Protein AF-A0A6B8JC99-F1 (afdb_monomer_lite)

Secondary structure (DSSP, 8-state):
---------------------S-SHHHHHHHHHHHHHHHTTS-S----------SS-TT---TT--HHHHHHHHHTT-HHHHHHHHHHHHHTT-HHHHHHHHHHHHHTT-HHHHHHHHHHHHHH-SHHHHHHHHHHHHHHHHHS-TT-HHHHHHHHHHHHHHHT-STT-----

pLDDT: mean 75.99, std 24.41, range [32.38, 98.44]

Radius of gyration: 33.79 Å; chains: 1; bounding box: 65×50×106 Å

Foldseek 3Di:
DDDDDDDDDDDDDDDDDDDDDDDDVPVVVVVVVVVVVVVVVPDDDPPPPPQLDDAARLPDAPVPDDLVVLVVCVLVPDPNSLNNNLSVCVVVVVPVSNQVSLVSCVVVQNLVSLLVQLLVLLVVFDPVSLVSNVVSLVSSVVVDDPVPVSNVVSSVVSVCLCCQVDVPHDHRD

Sequence (173 aa):
MAELGRSSIALYQGSGPTMWRCRMNACVRLVLFTSMALCLLACTNLGGTASDVIAGSRSESYGPESAAQMEAKARSGDGHAQALVENHYREMGDAALYRQWMEEGVSRGDPAAMQRLASHLISLGGSENCRRAEVMLVRARGLVTDDDASFLGALDSTMRRLKGELPGSTPCK

Structure (mmCIF, N/CA/C/O backbone):
data_AF-A0A6B8JC99-F1
#
_entry.id   AF-A0A6B8JC99-F1
#
loop_
_atom_site.group_PDB
_atom_site.id
_atom_site.type_symbol
_atom_site.label_atom_id
_atom_site.label_alt_id
_atom_site.label_comp_id
_atom_site.label_asym_id
_atom_site.label_entity_id
_atom_site.label_seq_id
_atom_site.pdbx_PDB_ins_code
_atom_site.Cartn_x
_atom_site.Cartn_y
_atom_site.Cartn_z
_atom_site.occupancy
_atom_site.B_iso_or_equiv
_atom_site.auth_seq_id
_atom_site.auth_comp_id
_atom_site.auth_asym_id
_atom_site.auth_atom_id
_atom_site.pdbx_PDB_model_num
ATOM 1 N N . MET A 1 1 ? 6.497 27.948 87.614 1.00 33.78 1 MET A N 1
ATOM 2 C CA . MET A 1 1 ? 7.124 28.970 88.485 1.00 33.78 1 MET A CA 1
ATOM 3 C C . MET A 1 1 ? 8.261 28.262 89.214 1.00 33.78 1 MET A C 1
ATOM 5 O O . MET A 1 1 ? 7.964 27.241 89.807 1.00 33.78 1 MET A O 1
ATOM 9 N N . ALA A 1 2 ? 9.541 28.615 89.160 1.00 38.25 2 ALA A N 1
ATOM 10 C CA . ALA A 1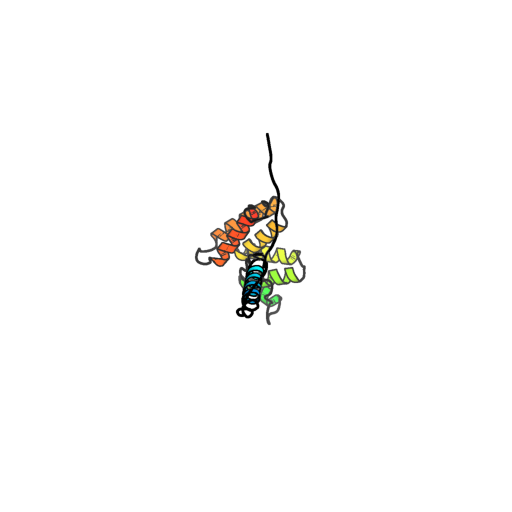 2 ? 10.239 29.811 88.703 1.00 38.25 2 ALA A CA 1
ATOM 11 C C . ALA A 1 2 ? 11.676 29.434 88.257 1.00 38.25 2 ALA A C 1
ATOM 13 O O . ALA A 1 2 ? 12.194 28.394 88.662 1.00 38.25 2 ALA A O 1
ATOM 14 N N . GLU A 1 3 ? 12.270 30.278 87.409 1.00 39.66 3 GLU A N 1
ATOM 15 C CA . GLU A 1 3 ? 13.681 30.269 86.992 1.00 39.66 3 GLU A CA 1
ATOM 16 C C . GLU A 1 3 ? 14.654 30.474 88.164 1.00 39.66 3 GLU A C 1
ATOM 18 O O . GLU A 1 3 ? 14.253 31.030 89.181 1.00 39.66 3 GLU A O 1
ATOM 23 N N . LEU A 1 4 ? 15.927 30.096 87.963 1.00 39.38 4 LEU A N 1
ATOM 24 C CA . LEU A 1 4 ? 17.188 30.702 88.457 1.00 39.38 4 LEU A CA 1
ATOM 25 C C . LEU A 1 4 ? 18.332 29.738 88.043 1.00 39.38 4 LEU A C 1
ATOM 27 O O . LEU A 1 4 ? 18.198 28.539 88.230 1.00 39.38 4 LEU A O 1
ATOM 31 N N . GLY A 1 5 ? 19.487 30.109 87.496 1.00 36.34 5 GLY A N 1
ATOM 32 C CA . GLY A 1 5 ? 20.044 31.394 87.116 1.00 36.34 5 GLY A CA 1
ATOM 33 C C . GLY A 1 5 ? 21.428 31.213 86.452 1.00 36.34 5 GLY A C 1
ATOM 34 O O . GLY A 1 5 ? 22.048 30.160 86.540 1.00 36.34 5 GLY A O 1
ATOM 35 N N . ARG A 1 6 ? 21.854 32.282 85.767 1.00 43.00 6 ARG A N 1
ATOM 36 C CA . ARG A 1 6 ? 23.216 32.813 85.505 1.00 43.00 6 ARG A CA 1
ATOM 37 C C . ARG A 1 6 ? 24.464 31.906 85.440 1.00 43.00 6 ARG A C 1
ATOM 39 O O . ARG A 1 6 ? 24.927 31.375 86.436 1.00 43.00 6 ARG A O 1
ATOM 46 N N . SER A 1 7 ? 25.105 32.012 84.269 1.00 39.22 7 SER A N 1
ATOM 47 C CA . SER A 1 7 ? 26.455 32.563 83.990 1.00 39.22 7 SER A CA 1
ATOM 48 C C . SER A 1 7 ? 27.669 32.205 84.862 1.00 39.22 7 SER A C 1
ATOM 50 O O . SER A 1 7 ? 27.704 32.561 86.035 1.00 39.22 7 SER A O 1
ATOM 52 N N . SER A 1 8 ? 28.761 31.761 84.212 1.00 38.97 8 SER A N 1
ATOM 53 C CA . SER A 1 8 ? 30.072 32.468 84.060 1.00 38.97 8 SER A CA 1
ATOM 54 C C . SER A 1 8 ? 31.130 31.501 83.477 1.00 38.97 8 SER A C 1
ATOM 56 O O . SER A 1 8 ? 31.260 30.387 83.960 1.00 38.97 8 SER A O 1
ATOM 58 N N . ILE A 1 9 ? 31.673 31.741 82.276 1.00 39.12 9 ILE A N 1
ATOM 59 C CA . ILE A 1 9 ? 32.935 32.440 81.922 1.00 39.12 9 ILE A CA 1
ATOM 60 C C . ILE A 1 9 ? 34.236 31.655 82.223 1.00 39.12 9 ILE A C 1
ATOM 62 O O . ILE A 1 9 ? 34.616 31.479 83.370 1.00 39.12 9 ILE A O 1
ATOM 66 N N . ALA A 1 10 ? 34.914 31.333 81.107 1.00 38.12 10 ALA A N 1
ATOM 67 C CA . ALA A 1 10 ? 36.354 31.217 80.820 1.00 38.12 10 ALA A CA 1
ATOM 68 C C . ALA A 1 10 ? 37.262 30.292 81.655 1.00 38.12 10 ALA A C 1
ATOM 70 O O . ALA A 1 10 ? 37.403 30.454 82.857 1.00 38.12 10 ALA A O 1
ATOM 71 N N . LEU A 1 11 ? 38.060 29.474 80.953 1.00 37.16 11 LEU A N 1
ATOM 72 C CA . LEU A 1 11 ? 39.502 29.724 80.818 1.00 37.16 11 LEU A CA 1
ATOM 73 C C . LEU A 1 11 ? 40.116 28.929 79.652 1.00 37.16 11 LEU A C 1
ATOM 75 O O . LEU A 1 11 ? 39.729 27.812 79.325 1.00 37.16 11 LEU A O 1
ATOM 79 N N . TYR A 1 12 ? 41.054 29.610 79.009 1.00 32.38 12 TYR A N 1
ATOM 80 C CA . TYR A 1 12 ? 41.884 29.240 77.870 1.00 32.38 12 TYR A CA 1
ATOM 81 C C . TYR A 1 12 ? 42.995 28.255 78.288 1.00 32.38 12 TYR A C 1
ATOM 83 O O . TYR A 1 12 ? 43.532 28.412 79.378 1.00 32.38 12 TYR A O 1
ATOM 91 N N . GLN A 1 13 ? 43.408 27.352 77.386 1.00 34.88 13 GLN A N 1
ATOM 92 C CA . GLN A 1 13 ? 44.799 27.130 76.919 1.00 34.88 13 GLN A CA 1
ATOM 93 C C . GLN A 1 13 ? 45.091 25.663 76.547 1.00 34.88 13 GLN A C 1
ATOM 95 O O . GLN A 1 13 ? 44.956 24.762 77.366 1.00 34.88 13 GLN A O 1
ATOM 100 N N . GLY A 1 14 ? 45.654 25.476 75.344 1.00 35.00 14 GLY A N 1
ATOM 101 C CA . GLY A 1 14 ? 46.822 24.602 75.179 1.00 35.00 14 GLY A CA 1
ATOM 102 C C . GLY A 1 14 ? 46.730 23.431 74.192 1.00 35.00 14 GLY A C 1
ATOM 103 O O . GLY A 1 14 ? 46.228 22.370 74.536 1.00 35.00 14 GLY A O 1
ATOM 104 N N . SER A 1 15 ? 47.417 23.604 73.052 1.00 37.12 15 SER A N 1
ATOM 105 C CA . SER A 1 15 ? 48.414 22.650 72.510 1.00 37.12 15 SER A CA 1
ATOM 106 C C . SER A 1 15 ? 48.029 21.638 71.408 1.00 37.12 15 SER A C 1
ATOM 108 O O . SER A 1 15 ? 47.677 20.500 71.684 1.00 37.12 15 SER A O 1
ATOM 110 N N . GLY A 1 16 ? 48.353 22.003 70.154 1.00 38.38 16 GLY A N 1
ATOM 111 C CA . GLY A 1 16 ? 49.097 21.133 69.212 1.00 38.38 16 GLY A CA 1
ATOM 112 C C . GLY A 1 16 ? 48.316 20.189 68.269 1.00 38.38 16 GLY A C 1
ATOM 113 O O . GLY A 1 16 ? 47.110 20.059 68.394 1.00 38.38 16 GLY A O 1
ATOM 114 N N . PRO A 1 17 ? 48.978 19.581 67.256 1.00 45.41 17 PRO A N 1
ATOM 115 C CA . PRO A 1 17 ? 48.893 20.079 65.876 1.00 45.41 17 PRO A CA 1
ATOM 116 C C . PRO A 1 17 ? 48.434 19.054 64.806 1.00 45.41 17 PRO A C 1
ATOM 118 O O . PRO A 1 17 ? 48.479 17.847 64.997 1.00 45.41 17 PRO A O 1
ATOM 121 N N . THR A 1 18 ? 48.072 19.596 63.633 1.00 45.84 18 THR A N 1
ATOM 122 C CA . THR A 1 18 ? 48.231 19.044 62.264 1.00 45.84 18 THR A CA 1
ATOM 123 C C . THR A 1 18 ? 47.845 17.589 61.966 1.00 45.84 18 THR A C 1
ATOM 125 O O . THR A 1 18 ? 48.580 16.667 62.292 1.00 45.84 18 THR A O 1
ATOM 128 N N . MET A 1 19 ? 46.831 17.406 61.116 1.00 35.53 19 MET A N 1
ATOM 129 C CA . MET A 1 19 ? 46.934 16.715 59.814 1.00 35.53 19 MET A CA 1
ATOM 130 C C . MET A 1 19 ? 45.538 16.646 59.163 1.00 35.53 19 MET A C 1
ATOM 132 O O . MET A 1 19 ? 44.535 16.864 59.829 1.00 35.53 19 MET A O 1
ATOM 136 N N . TRP A 1 20 ? 45.481 16.284 57.877 1.00 37.84 20 TRP A N 1
ATOM 137 C CA . TRP A 1 20 ? 44.271 15.898 57.124 1.00 37.84 20 TRP A CA 1
ATOM 138 C C . TRP A 1 20 ? 43.486 17.018 56.422 1.00 37.84 20 TRP A C 1
ATOM 140 O O . TRP A 1 20 ? 42.261 17.066 56.441 1.00 37.84 20 TRP A O 1
ATOM 150 N N . ARG A 1 21 ? 44.187 17.854 55.649 1.00 42.75 21 ARG A N 1
ATOM 151 C CA . ARG A 1 21 ? 43.594 18.545 54.489 1.00 42.75 21 ARG A CA 1
ATOM 152 C C . ARG A 1 21 ? 44.289 18.092 53.208 1.00 42.75 21 ARG A C 1
ATOM 154 O O . ARG A 1 21 ? 45.147 18.785 52.694 1.00 42.75 21 ARG A O 1
ATOM 161 N N . CYS A 1 22 ? 43.932 16.905 52.721 1.00 41.53 22 CYS A N 1
ATOM 162 C CA . CYS A 1 22 ? 44.217 16.464 51.349 1.00 41.53 22 CYS A CA 1
ATOM 163 C C . CYS A 1 22 ? 43.350 15.246 50.995 1.00 41.53 22 CYS A C 1
ATOM 165 O O . CYS A 1 22 ? 43.856 14.141 50.848 1.00 41.53 22 CYS A O 1
ATOM 167 N N . ARG A 1 23 ? 42.020 15.408 50.911 1.00 47.09 23 ARG A N 1
ATOM 168 C CA . ARG A 1 23 ? 41.158 14.366 50.308 1.00 47.09 23 ARG A CA 1
ATOM 169 C C . ARG A 1 23 ? 39.765 14.808 49.838 1.00 47.09 23 ARG A C 1
ATOM 171 O O . ARG A 1 23 ? 38.933 13.957 49.561 1.00 47.09 23 ARG A O 1
ATOM 178 N N . MET A 1 24 ? 39.494 16.110 49.702 1.00 43.78 24 MET A N 1
ATOM 179 C CA . MET A 1 24 ? 38.149 16.589 49.318 1.00 43.78 24 MET A CA 1
ATOM 180 C C . MET A 1 24 ? 37.952 16.840 47.810 1.00 43.78 24 MET A C 1
ATOM 182 O O . MET A 1 24 ? 36.812 16.921 47.370 1.00 43.78 24 MET A O 1
ATOM 186 N N . ASN A 1 25 ? 39.010 16.879 46.987 1.00 45.94 25 ASN A N 1
ATOM 187 C CA . ASN A 1 25 ? 38.872 17.184 45.548 1.00 45.94 25 ASN A CA 1
ATOM 188 C C . ASN A 1 25 ? 38.635 15.970 44.628 1.00 45.94 25 ASN A C 1
ATOM 190 O O . ASN A 1 25 ? 38.289 16.159 43.464 1.00 45.94 25 ASN A O 1
ATOM 194 N N . ALA A 1 26 ? 38.794 14.736 45.117 1.00 46.00 26 ALA A N 1
ATOM 195 C CA . ALA A 1 26 ? 38.576 13.535 44.300 1.00 46.00 26 ALA A CA 1
ATOM 196 C C . ALA A 1 26 ? 37.112 13.055 44.328 1.00 46.00 26 ALA A C 1
ATOM 198 O O . ALA A 1 26 ? 36.599 12.592 43.312 1.00 46.00 26 ALA A O 1
ATOM 199 N N . CYS A 1 27 ? 36.410 13.226 45.455 1.00 41.69 27 CYS A N 1
ATOM 200 C CA . CYS A 1 27 ? 35.032 12.747 45.604 1.00 41.69 27 CYS A CA 1
ATOM 201 C C . CYS A 1 27 ? 34.005 13.606 44.847 1.00 41.69 27 CYS A C 1
ATOM 203 O O . CYS A 1 27 ? 33.041 13.067 44.317 1.00 41.69 27 CYS A O 1
ATOM 205 N N . VAL A 1 28 ? 34.224 14.922 44.723 1.00 45.19 28 VAL A N 1
ATOM 206 C CA . VAL A 1 28 ? 33.283 15.817 44.015 1.00 45.19 28 VAL A CA 1
ATOM 207 C C . VAL A 1 28 ? 33.308 15.584 42.501 1.00 45.19 28 VAL A C 1
ATOM 209 O O . VAL A 1 28 ? 32.262 15.596 41.856 1.00 45.19 28 VAL A O 1
ATOM 212 N N . ARG A 1 29 ? 34.484 15.295 41.926 1.00 44.84 29 ARG A N 1
ATOM 213 C CA . ARG A 1 29 ? 34.598 14.960 40.498 1.00 44.84 29 ARG A CA 1
ATOM 214 C C . ARG A 1 29 ? 33.928 13.626 40.168 1.00 44.84 29 ARG A C 1
ATOM 216 O O . ARG A 1 29 ? 33.274 13.539 39.138 1.00 44.84 29 ARG A O 1
ATOM 223 N N . LEU A 1 30 ? 34.022 12.624 41.045 1.00 42.09 30 LEU A N 1
ATOM 224 C CA . LEU A 1 30 ? 33.410 11.314 40.802 1.00 42.09 30 LEU A CA 1
ATOM 225 C C . LEU A 1 30 ? 31.868 11.373 40.803 1.00 42.09 30 LEU A C 1
ATOM 227 O O . LEU A 1 30 ? 31.238 10.711 39.986 1.00 42.09 30 LEU A O 1
ATOM 231 N N . VAL A 1 31 ? 31.263 12.203 41.662 1.00 51.38 31 VAL A N 1
ATOM 232 C CA . VAL A 1 31 ? 29.794 12.354 41.750 1.00 51.38 31 VAL A CA 1
ATOM 233 C C . VAL A 1 31 ? 29.221 13.185 40.592 1.00 51.38 31 VAL A C 1
ATOM 235 O O . VAL A 1 31 ? 28.113 12.928 40.126 1.00 51.38 31 VAL A O 1
ATOM 238 N N . LEU A 1 32 ? 29.977 14.158 40.072 1.00 46.47 32 LEU A N 1
ATOM 239 C CA . LEU A 1 32 ? 29.544 14.945 38.910 1.00 46.47 32 LEU A CA 1
ATOM 240 C C . LEU A 1 32 ? 29.554 14.122 37.612 1.00 46.47 32 LEU A C 1
ATOM 242 O O . LEU A 1 32 ? 28.656 14.283 36.787 1.00 46.47 32 LEU A O 1
ATOM 246 N N . PHE A 1 33 ? 30.510 13.201 37.449 1.00 46.66 33 PHE A N 1
ATOM 247 C CA . PHE A 1 33 ? 30.560 12.332 36.268 1.00 46.66 33 PHE A CA 1
ATOM 248 C C . PHE A 1 33 ? 29.453 11.267 36.250 1.00 46.66 33 PHE A C 1
ATOM 250 O O . PHE A 1 33 ? 28.952 10.944 35.174 1.00 46.66 33 PHE A O 1
ATOM 257 N N . THR A 1 34 ? 29.008 10.758 37.405 1.00 50.03 34 THR A N 1
ATOM 258 C CA . THR A 1 34 ? 27.903 9.782 37.446 1.00 50.03 34 THR A CA 1
ATOM 259 C C . THR A 1 34 ? 26.540 10.425 37.183 1.00 50.03 34 THR A C 1
ATOM 261 O O . THR A 1 34 ? 25.708 9.823 36.510 1.00 50.03 34 THR A O 1
ATOM 264 N N . SER A 1 35 ? 26.322 11.671 37.617 1.00 46.53 35 SER A N 1
ATOM 265 C CA . SER A 1 35 ? 25.063 12.389 37.357 1.00 46.53 35 SER A CA 1
ATOM 266 C C . SER A 1 35 ? 24.891 12.758 35.873 1.00 46.53 35 SER A C 1
ATOM 268 O O . SER A 1 35 ? 23.797 12.665 35.320 1.00 46.53 35 SER A O 1
ATOM 270 N N . MET A 1 36 ? 25.988 13.088 35.178 1.00 44.81 36 MET A N 1
ATOM 271 C CA . MET A 1 36 ? 25.950 13.403 33.743 1.00 44.81 36 MET A CA 1
ATOM 272 C C . MET A 1 36 ? 25.753 12.160 32.857 1.00 44.81 36 MET A C 1
ATOM 274 O O . MET A 1 36 ? 25.183 12.270 31.775 1.00 44.81 36 MET A O 1
ATOM 278 N N . ALA A 1 37 ? 26.159 10.974 33.325 1.00 49.56 37 ALA A N 1
ATOM 279 C CA . ALA A 1 37 ? 25.893 9.709 32.637 1.00 49.56 37 ALA A CA 1
ATOM 280 C C . ALA A 1 37 ? 24.426 9.256 32.780 1.00 49.56 37 ALA A C 1
ATOM 282 O O . ALA A 1 37 ? 23.866 8.704 31.836 1.00 49.56 37 ALA A O 1
ATOM 283 N N . LEU A 1 38 ? 23.773 9.538 33.916 1.00 45.75 38 LEU A N 1
ATOM 284 C CA . LEU A 1 38 ? 22.351 9.224 34.113 1.00 45.75 38 LEU A CA 1
ATOM 285 C C . LEU A 1 38 ? 21.405 10.182 33.369 1.00 45.75 38 LEU A C 1
ATOM 287 O O . LEU A 1 38 ? 20.340 9.754 32.930 1.00 45.75 38 LEU A O 1
ATOM 291 N N . CYS A 1 39 ? 21.793 11.441 33.142 1.00 42.97 39 CYS A N 1
ATOM 292 C CA . CYS A 1 39 ? 20.989 12.377 32.343 1.00 42.97 39 CYS A CA 1
ATOM 293 C C . CYS A 1 39 ? 20.996 12.077 30.832 1.00 42.97 39 CYS A C 1
ATOM 295 O O . CYS A 1 39 ? 20.087 12.510 30.127 1.00 42.97 39 CYS A O 1
ATOM 297 N N . LEU A 1 40 ? 21.971 11.313 30.325 1.00 46.56 40 LEU A N 1
ATOM 298 C CA . LEU A 1 40 ? 22.003 10.891 28.917 1.00 46.56 40 LEU A CA 1
ATOM 299 C C . LEU A 1 40 ? 21.095 9.684 28.619 1.00 46.56 40 LEU A C 1
ATOM 301 O O . LEU A 1 40 ? 20.861 9.377 27.454 1.00 46.56 40 LEU A O 1
ATOM 305 N N . LEU A 1 41 ? 20.535 9.035 29.645 1.00 47.97 41 LEU A N 1
ATOM 306 C CA . LEU A 1 41 ? 19.612 7.901 29.496 1.00 47.97 41 LEU A CA 1
ATOM 307 C C . LEU A 1 41 ? 18.126 8.299 29.461 1.00 47.97 41 LEU A C 1
ATOM 309 O O . LEU A 1 41 ? 17.284 7.443 29.207 1.00 47.97 41 LEU A O 1
ATOM 313 N N . ALA A 1 42 ? 17.789 9.573 29.689 1.00 44.81 42 ALA A N 1
ATOM 314 C CA . ALA A 1 42 ? 16.397 10.013 29.847 1.00 44.81 42 ALA A CA 1
ATOM 315 C C . ALA A 1 42 ? 15.822 10.815 28.663 1.00 44.81 42 ALA A C 1
ATOM 317 O O . ALA A 1 42 ? 14.637 11.135 28.676 1.00 44.81 42 ALA A O 1
ATOM 318 N N . CYS A 1 43 ? 16.615 11.123 27.632 1.00 40.44 43 CYS A N 1
ATOM 319 C CA . CYS A 1 43 ? 16.165 11.957 26.514 1.00 40.44 43 CYS A CA 1
ATOM 320 C C . CYS A 1 43 ? 16.679 11.456 25.159 1.00 40.44 43 CYS A C 1
ATOM 322 O O . CYS A 1 43 ? 17.382 12.167 24.453 1.00 40.44 43 CYS A O 1
ATOM 324 N N . THR A 1 44 ? 16.255 10.267 24.741 1.00 44.56 44 THR A N 1
ATOM 325 C CA . THR A 1 44 ? 15.808 10.124 23.350 1.00 44.56 44 THR A CA 1
ATOM 326 C C . THR A 1 44 ? 14.464 9.425 23.377 1.00 44.56 44 THR A C 1
ATOM 328 O O . THR A 1 44 ? 14.322 8.299 23.842 1.00 44.56 44 THR A O 1
ATOM 331 N N . ASN A 1 45 ? 13.447 10.181 22.971 1.00 44.38 45 ASN A N 1
ATOM 332 C CA . ASN A 1 45 ? 12.095 9.699 22.796 1.00 44.38 45 ASN A CA 1
ATOM 333 C C . ASN A 1 45 ? 12.125 8.392 22.009 1.00 44.38 45 ASN A C 1
ATOM 335 O O . ASN A 1 45 ? 12.640 8.342 20.891 1.00 44.38 45 ASN A O 1
ATOM 339 N N . LEU A 1 46 ? 11.496 7.374 22.588 1.00 38.44 46 LEU A N 1
ATOM 340 C CA . LEU A 1 46 ? 11.038 6.168 21.920 1.00 38.44 46 LEU A CA 1
ATOM 341 C C . LEU A 1 46 ? 9.893 6.547 20.958 1.00 38.44 46 LEU A C 1
ATOM 343 O O . LEU A 1 46 ? 8.764 6.084 21.071 1.00 38.44 46 LEU A O 1
ATOM 347 N N . GLY A 1 47 ? 10.166 7.458 20.026 1.00 37.06 47 GLY A N 1
ATOM 348 C CA . GLY A 1 47 ? 9.352 7.679 18.847 1.00 37.06 47 GLY A CA 1
ATOM 349 C C . GLY A 1 47 ? 9.642 6.525 17.912 1.00 37.06 47 GLY A C 1
ATOM 350 O O . GLY A 1 47 ? 10.393 6.679 16.952 1.00 37.06 47 GLY A O 1
ATOM 351 N N . GLY A 1 48 ? 9.109 5.351 18.254 1.00 32.44 48 GLY A N 1
ATOM 352 C CA . GLY A 1 48 ? 9.067 4.215 17.358 1.00 32.44 48 GLY A CA 1
ATOM 353 C C . GLY A 1 48 ? 8.297 4.650 16.124 1.00 32.44 48 GLY A C 1
ATOM 354 O O . GLY A 1 48 ? 7.076 4.546 16.067 1.00 32.44 48 GLY A O 1
ATOM 355 N N . THR A 1 49 ? 9.016 5.155 15.128 1.00 37.72 49 THR A N 1
ATOM 356 C CA . THR A 1 49 ? 8.614 4.928 13.756 1.00 37.72 49 THR A CA 1
ATOM 357 C C . THR A 1 49 ? 8.616 3.413 13.642 1.00 37.72 49 THR A C 1
ATOM 359 O O . THR A 1 49 ? 9.662 2.779 13.532 1.00 37.72 49 THR A O 1
ATOM 362 N N . ALA A 1 50 ? 7.437 2.812 13.812 1.00 36.72 50 ALA A N 1
ATOM 363 C CA . ALA A 1 50 ? 7.165 1.512 13.244 1.00 36.72 50 ALA A CA 1
ATOM 364 C C . ALA A 1 50 ? 7.468 1.696 11.759 1.00 36.72 50 ALA A C 1
ATOM 366 O O . ALA A 1 50 ? 6.685 2.264 10.998 1.00 36.72 50 ALA A O 1
ATOM 367 N N . SER A 1 51 ? 8.711 1.400 11.395 1.00 42.22 51 SER A N 1
ATOM 368 C CA . SER A 1 51 ? 9.140 1.317 10.021 1.00 42.22 51 SER A CA 1
ATOM 369 C C . SER A 1 51 ? 8.462 0.045 9.535 1.00 42.22 51 SER A C 1
ATOM 371 O O . SER A 1 51 ? 9.041 -1.035 9.588 1.00 42.22 51 SER A O 1
ATOM 373 N N . ASP A 1 52 ? 7.183 0.178 9.169 1.00 42.22 52 ASP A N 1
ATOM 374 C CA . ASP A 1 52 ? 6.334 -0.824 8.522 1.00 42.22 52 ASP A CA 1
ATOM 375 C C . ASP A 1 52 ? 6.880 -1.085 7.099 1.00 42.22 52 ASP A C 1
ATOM 377 O O . ASP A 1 52 ? 6.163 -0.983 6.103 1.00 42.22 52 ASP A O 1
ATOM 381 N N . VAL A 1 53 ? 8.196 -1.296 6.973 1.00 42.62 53 VAL A N 1
ATOM 382 C CA . VAL A 1 53 ? 8.901 -1.445 5.701 1.00 42.62 53 VAL A CA 1
ATOM 383 C C . VAL A 1 53 ? 8.684 -2.866 5.234 1.00 42.62 53 VAL A C 1
ATOM 385 O O . VAL A 1 53 ? 9.491 -3.767 5.435 1.00 42.62 53 VAL A O 1
ATOM 388 N N . ILE A 1 54 ? 7.539 -3.044 4.604 1.00 53.62 54 ILE A N 1
ATOM 389 C CA . ILE A 1 54 ? 7.323 -4.102 3.641 1.00 53.62 54 ILE A CA 1
ATOM 390 C C . ILE A 1 54 ? 7.952 -3.602 2.339 1.00 53.62 54 ILE A C 1
ATOM 392 O O . ILE A 1 54 ? 7.654 -2.474 1.957 1.00 53.62 54 ILE A O 1
ATOM 396 N N . ALA A 1 55 ? 8.837 -4.418 1.748 1.00 50.38 55 ALA A N 1
ATOM 397 C CA . ALA A 1 55 ? 9.609 -4.241 0.505 1.00 50.38 55 ALA A CA 1
ATOM 398 C C . ALA A 1 55 ? 9.456 -2.889 -0.220 1.00 50.38 55 ALA A C 1
ATOM 400 O O . ALA A 1 55 ? 8.355 -2.526 -0.606 1.00 50.38 55 ALA A O 1
ATOM 401 N N . GLY A 1 56 ? 10.573 -2.200 -0.486 1.00 52.16 56 GLY A N 1
ATOM 402 C CA . GLY A 1 56 ? 10.595 -0.850 -1.059 1.00 52.16 56 GLY A CA 1
ATOM 403 C C . GLY A 1 56 ? 10.634 0.188 0.055 1.00 52.16 56 GLY A C 1
ATOM 404 O O . GLY A 1 56 ? 9.617 0.796 0.410 1.00 52.16 56 GLY A O 1
ATOM 405 N N . SER A 1 57 ? 11.813 0.366 0.656 1.00 51.09 57 SER A N 1
ATOM 406 C CA . SER A 1 57 ? 11.972 1.385 1.697 1.00 51.09 57 SER A CA 1
ATOM 407 C C . SER A 1 57 ? 11.617 2.764 1.130 1.00 51.09 57 SER A C 1
ATOM 409 O O . SER A 1 57 ? 11.800 3.021 -0.060 1.00 51.09 57 SER A O 1
ATOM 411 N N . ARG A 1 58 ? 11.140 3.688 1.976 1.00 56.53 58 ARG A N 1
ATOM 412 C CA . ARG A 1 58 ? 10.818 5.073 1.569 1.00 56.53 58 ARG A CA 1
ATOM 413 C C . ARG A 1 58 ? 12.010 5.853 0.986 1.00 56.53 58 ARG A C 1
ATOM 415 O O . ARG A 1 58 ? 11.852 7.025 0.688 1.00 56.53 58 ARG A O 1
ATOM 422 N N . SER A 1 59 ? 13.197 5.259 0.936 1.00 55.19 59 SER A N 1
ATOM 423 C CA . SER A 1 59 ? 14.440 5.887 0.488 1.00 55.19 59 SER A CA 1
ATOM 424 C C . SER A 1 59 ? 15.126 5.096 -0.624 1.00 55.19 59 SER A C 1
ATOM 426 O O . SER A 1 59 ? 16.216 5.461 -1.054 1.00 55.19 59 SER A O 1
ATOM 428 N N . GLU A 1 60 ? 14.524 3.993 -1.061 1.00 71.94 60 GLU A N 1
ATOM 429 C CA . GLU A 1 60 ? 15.070 3.156 -2.116 1.00 71.94 60 GLU A CA 1
ATOM 430 C C . GLU A 1 60 ? 14.635 3.717 -3.471 1.00 71.94 60 GLU A C 1
ATOM 432 O O . GLU A 1 60 ? 13.447 3.916 -3.721 1.00 71.94 60 GLU A O 1
ATOM 437 N N . SER A 1 61 ? 15.612 4.030 -4.323 1.00 74.12 61 SER A N 1
ATOM 438 C CA . SER A 1 61 ? 15.373 4.508 -5.685 1.00 74.12 61 SER A CA 1
ATOM 439 C C . SER A 1 61 ? 15.365 3.337 -6.668 1.00 74.12 61 SER A C 1
ATOM 441 O O . SER A 1 61 ? 15.800 2.236 -6.342 1.00 74.12 61 SER A O 1
ATOM 443 N N . TYR A 1 62 ? 14.947 3.580 -7.911 1.00 82.06 62 TYR A N 1
ATOM 444 C CA . TYR A 1 62 ? 15.007 2.587 -8.995 1.00 82.06 62 TYR A CA 1
ATOM 445 C C . TYR A 1 62 ? 16.427 2.096 -9.344 1.00 82.06 62 TYR A C 1
ATOM 447 O O . TYR A 1 62 ? 16.592 1.239 -10.213 1.00 82.06 62 TYR A O 1
ATOM 455 N N . GLY A 1 63 ? 17.472 2.641 -8.714 1.00 80.56 63 GLY A N 1
ATOM 456 C CA . GLY A 1 63 ? 18.853 2.341 -9.070 1.00 80.56 63 GLY A CA 1
ATOM 457 C C . GLY A 1 63 ? 19.134 2.731 -10.531 1.00 80.56 63 GLY A C 1
ATOM 458 O O . GLY A 1 63 ? 18.859 3.872 -10.905 1.00 80.56 63 GLY A O 1
ATOM 459 N N . PRO A 1 64 ? 19.697 1.831 -11.363 1.00 80.25 64 PRO A N 1
ATOM 460 C CA . PRO A 1 64 ? 19.963 2.112 -12.774 1.00 80.25 64 PRO A CA 1
ATOM 461 C C . PRO A 1 64 ? 18.724 1.978 -13.676 1.00 80.25 64 PRO A C 1
ATOM 463 O O . PRO A 1 64 ? 18.807 2.288 -14.864 1.00 80.25 64 PRO A O 1
ATOM 466 N N . GLU A 1 65 ? 17.605 1.465 -13.161 1.00 85.62 65 GLU A N 1
ATOM 467 C CA . GLU A 1 65 ? 16.420 1.187 -13.968 1.00 85.62 65 GLU A CA 1
ATOM 468 C C . GLU A 1 65 ? 15.575 2.444 -14.189 1.00 85.62 65 GLU A C 1
ATOM 470 O O . GLU A 1 65 ? 15.463 3.326 -13.338 1.00 85.62 65 GLU A O 1
ATOM 475 N N . SER A 1 66 ? 14.950 2.527 -15.361 1.00 89.38 66 SER A N 1
ATOM 476 C CA . SER A 1 66 ? 13.976 3.576 -15.667 1.00 89.38 66 SER A CA 1
ATOM 477 C C . SER A 1 66 ? 12.625 3.303 -15.000 1.00 89.38 66 SER A C 1
ATOM 479 O O . SER A 1 66 ? 12.270 2.151 -14.736 1.00 89.38 66 SER A O 1
ATOM 481 N N . ALA A 1 67 ? 11.816 4.355 -14.827 1.00 89.00 67 ALA A N 1
ATOM 482 C CA . ALA A 1 67 ? 10.437 4.228 -14.350 1.00 89.00 67 ALA A CA 1
ATOM 483 C C . ALA A 1 67 ? 9.642 3.198 -15.166 1.00 89.00 67 ALA A C 1
ATOM 485 O O . ALA A 1 67 ? 9.062 2.282 -14.599 1.00 89.00 67 ALA A O 1
ATOM 486 N N . ALA A 1 68 ? 9.724 3.260 -16.499 1.00 93.62 68 ALA A N 1
ATOM 487 C CA . ALA A 1 68 ? 9.024 2.333 -17.384 1.00 93.62 68 ALA A CA 1
ATOM 488 C C . ALA A 1 68 ? 9.415 0.856 -17.165 1.00 93.62 68 ALA A C 1
ATOM 490 O O . ALA A 1 68 ? 8.560 -0.024 -17.251 1.00 93.62 68 ALA A O 1
ATOM 491 N N . GLN A 1 69 ? 10.687 0.567 -16.863 1.00 95.44 69 GLN A N 1
ATOM 492 C CA . GLN A 1 69 ? 11.135 -0.797 -16.550 1.00 95.44 69 GLN A CA 1
ATOM 493 C C . GLN A 1 69 ? 10.568 -1.279 -15.213 1.00 95.44 69 GLN A C 1
ATOM 495 O O . GLN A 1 69 ? 10.075 -2.403 -15.126 1.00 95.44 69 GLN A O 1
ATOM 500 N N . MET A 1 70 ? 10.583 -0.420 -14.195 1.00 94.62 70 MET A N 1
ATOM 501 C CA . MET A 1 70 ? 10.035 -0.734 -12.875 1.00 94.62 70 MET A CA 1
ATOM 502 C C . MET A 1 70 ? 8.523 -0.932 -12.914 1.00 94.62 70 MET A C 1
ATOM 504 O O . MET A 1 70 ? 8.010 -1.913 -12.380 1.00 94.62 70 MET A O 1
ATOM 508 N N . GLU A 1 71 ? 7.812 -0.073 -13.639 1.00 95.25 71 GLU A N 1
ATOM 509 C CA . GLU A 1 71 ? 6.385 -0.228 -13.904 1.00 95.25 71 GLU A CA 1
ATOM 510 C C . GLU A 1 71 ? 6.064 -1.546 -14.621 1.00 95.25 71 GLU A C 1
ATOM 512 O O . GLU A 1 71 ? 5.076 -2.206 -14.300 1.00 95.25 71 GLU A O 1
ATOM 517 N N . ALA A 1 72 ? 6.883 -1.953 -15.595 1.00 96.12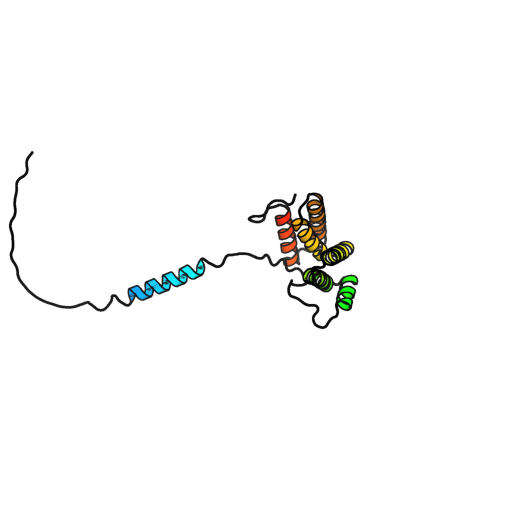 72 ALA A N 1
ATOM 518 C CA . ALA A 1 72 ? 6.693 -3.218 -16.299 1.00 96.12 72 ALA A CA 1
ATOM 519 C C . ALA A 1 72 ? 6.881 -4.423 -15.363 1.00 96.12 72 ALA A C 1
ATOM 521 O O . ALA A 1 72 ? 6.060 -5.343 -15.379 1.00 96.12 72 ALA A O 1
ATOM 522 N N . LYS A 1 73 ? 7.909 -4.400 -14.504 1.00 95.12 73 LYS A N 1
ATOM 523 C CA . LYS A 1 73 ? 8.126 -5.438 -13.484 1.00 95.12 73 LYS A CA 1
ATOM 524 C C . LYS A 1 73 ? 6.968 -5.506 -12.492 1.00 95.12 73 LYS A C 1
ATOM 526 O O . LYS A 1 73 ? 6.426 -6.587 -12.258 1.00 95.12 73 LYS A O 1
ATOM 531 N N . ALA A 1 74 ? 6.524 -4.357 -11.991 1.00 94.62 74 ALA A N 1
ATOM 532 C CA . ALA A 1 74 ? 5.369 -4.247 -11.108 1.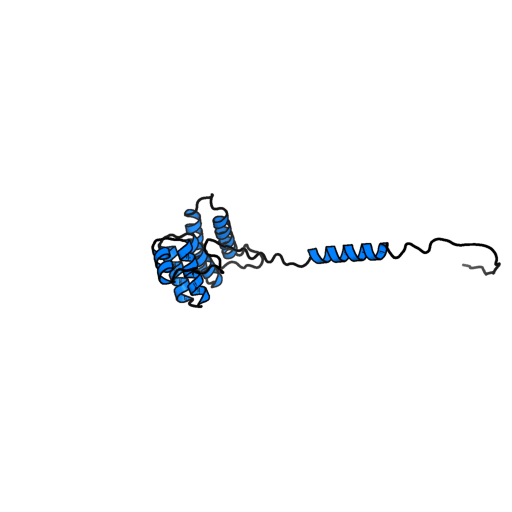00 94.62 74 ALA A CA 1
ATOM 533 C C . ALA A 1 74 ? 4.107 -4.862 -11.742 1.00 94.62 74 ALA A C 1
ATOM 535 O O . ALA A 1 74 ? 3.417 -5.675 -11.121 1.00 94.62 74 ALA A O 1
ATOM 536 N N . ARG A 1 75 ? 3.849 -4.552 -13.021 1.00 95.12 75 ARG A N 1
ATOM 537 C CA . ARG A 1 75 ? 2.740 -5.125 -13.805 1.00 95.12 75 ARG A CA 1
ATOM 538 C C . ARG A 1 75 ? 2.878 -6.630 -14.045 1.00 95.12 75 ARG A C 1
ATOM 540 O O . ARG A 1 75 ? 1.860 -7.309 -14.148 1.00 95.12 75 ARG A O 1
ATOM 547 N N . SER A 1 76 ? 4.099 -7.166 -14.081 1.00 94.81 76 SER A N 1
ATOM 548 C CA . SER A 1 76 ? 4.341 -8.618 -14.122 1.00 94.81 76 SER A CA 1
ATOM 549 C C . SER A 1 76 ? 4.200 -9.328 -12.768 1.00 94.81 76 SER A C 1
ATOM 551 O O . SER A 1 76 ? 4.308 -10.550 -12.717 1.00 94.81 76 SER A O 1
ATOM 553 N N . GLY A 1 77 ? 3.919 -8.591 -11.688 1.00 89.25 77 GLY A N 1
ATOM 554 C CA . GLY A 1 77 ? 3.697 -9.146 -10.351 1.00 89.25 77 GLY A CA 1
ATOM 555 C C . GLY A 1 77 ? 4.896 -9.062 -9.405 1.00 89.25 77 GLY A C 1
ATOM 556 O O . GLY A 1 77 ? 4.848 -9.652 -8.329 1.00 89.25 77 GLY A O 1
ATOM 557 N N . ASP A 1 78 ? 5.956 -8.333 -9.761 1.00 92.31 78 ASP A N 1
ATOM 558 C CA . ASP A 1 78 ? 7.069 -8.070 -8.844 1.00 92.31 78 ASP A CA 1
ATOM 559 C C . ASP A 1 78 ? 6.624 -7.082 -7.748 1.00 92.31 78 ASP A C 1
ATOM 561 O O . ASP A 1 78 ? 6.442 -5.887 -7.997 1.00 92.31 78 ASP A O 1
ATOM 565 N N . GLY A 1 79 ? 6.433 -7.591 -6.526 1.00 88.69 79 GLY A N 1
ATOM 566 C CA . GLY A 1 79 ? 5.978 -6.804 -5.375 1.00 88.69 79 GLY A CA 1
ATOM 567 C C . GLY A 1 79 ? 6.991 -5.762 -4.885 1.00 88.69 79 GLY A C 1
ATOM 568 O O . GLY A 1 79 ? 6.599 -4.729 -4.340 1.00 88.69 79 GLY A O 1
ATOM 569 N N . HIS A 1 80 ? 8.288 -5.988 -5.107 1.00 89.31 80 HIS A N 1
ATOM 570 C CA . HIS A 1 80 ? 9.317 -5.004 -4.781 1.00 89.31 80 HIS A CA 1
ATOM 571 C C . HIS A 1 80 ? 9.284 -3.852 -5.787 1.00 89.31 80 HIS A C 1
ATOM 573 O O . HIS A 1 80 ? 9.230 -2.685 -5.393 1.00 89.31 80 HIS A O 1
ATOM 579 N N . ALA A 1 81 ? 9.213 -4.172 -7.082 1.00 93.19 81 ALA A N 1
ATOM 580 C CA . ALA A 1 81 ? 9.060 -3.159 -8.115 1.00 93.19 81 ALA A CA 1
ATOM 581 C C . ALA A 1 81 ? 7.767 -2.356 -7.940 1.00 93.19 81 ALA A C 1
ATOM 583 O O . ALA A 1 81 ? 7.787 -1.132 -8.048 1.00 93.19 81 ALA A O 1
ATOM 584 N N . GLN A 1 82 ? 6.666 -3.024 -7.588 1.00 95.06 82 GLN A N 1
ATOM 585 C CA . GLN A 1 82 ? 5.395 -2.387 -7.251 1.00 95.06 82 GLN A CA 1
ATOM 586 C C . GLN A 1 82 ? 5.561 -1.316 -6.164 1.00 95.06 82 GLN A C 1
ATOM 588 O O . GLN A 1 82 ? 5.119 -0.182 -6.337 1.00 95.06 82 GLN A O 1
ATOM 593 N N . ALA A 1 83 ? 6.233 -1.643 -5.061 1.00 91.19 83 ALA A N 1
ATOM 594 C CA . ALA A 1 83 ? 6.431 -0.696 -3.972 1.00 91.19 83 ALA A CA 1
ATOM 595 C C . ALA A 1 83 ? 7.342 0.481 -4.346 1.00 91.19 83 ALA A C 1
ATOM 597 O O . ALA A 1 83 ? 7.091 1.614 -3.928 1.00 91.19 83 ALA A O 1
ATOM 598 N N . LEU A 1 84 ? 8.376 0.237 -5.156 1.00 92.31 84 LEU A N 1
ATOM 599 C CA . LEU A 1 84 ? 9.235 1.305 -5.663 1.00 92.31 84 LEU A CA 1
ATOM 600 C C . LEU A 1 84 ? 8.461 2.254 -6.583 1.00 92.31 84 LEU A C 1
ATOM 602 O O . LEU A 1 84 ? 8.617 3.468 -6.468 1.00 92.31 84 LEU A O 1
ATOM 606 N N . VAL A 1 85 ? 7.590 1.726 -7.447 1.00 94.25 85 VAL A N 1
ATOM 607 C CA . VAL A 1 85 ? 6.749 2.541 -8.336 1.00 94.25 85 VAL A CA 1
ATOM 608 C C . VAL A 1 85 ? 5.769 3.400 -7.542 1.00 94.25 85 VAL A C 1
ATOM 610 O O . VAL A 1 85 ? 5.664 4.604 -7.772 1.00 94.25 85 VAL A O 1
ATOM 613 N N . GLU A 1 86 ? 5.098 2.820 -6.548 1.00 93.50 86 GLU A N 1
ATOM 614 C CA . GLU A 1 86 ? 4.228 3.572 -5.643 1.00 93.50 86 GLU A CA 1
ATOM 615 C C . GLU A 1 86 ? 4.995 4.693 -4.912 1.00 93.50 86 GLU A C 1
ATOM 617 O O . GLU A 1 86 ? 4.549 5.844 -4.887 1.00 93.50 86 GLU A O 1
ATOM 622 N N . ASN A 1 87 ? 6.170 4.388 -4.349 1.00 89.81 87 ASN A N 1
ATOM 623 C CA . ASN A 1 87 ? 7.000 5.375 -3.655 1.00 89.81 87 ASN A CA 1
ATOM 624 C C . ASN A 1 87 ? 7.449 6.510 -4.586 1.00 89.81 87 ASN A C 1
ATOM 626 O O . ASN A 1 87 ? 7.385 7.671 -4.185 1.00 89.81 87 ASN A O 1
ATOM 630 N N . HIS A 1 88 ? 7.830 6.198 -5.825 1.00 91.75 88 HIS A N 1
ATOM 631 C CA . HIS A 1 88 ? 8.239 7.188 -6.816 1.00 91.75 88 HIS A CA 1
ATOM 632 C C . HIS A 1 88 ? 7.145 8.231 -7.083 1.00 91.75 88 HIS A C 1
ATOM 634 O O . HIS A 1 88 ? 7.401 9.435 -7.016 1.00 91.75 88 HIS A O 1
ATOM 640 N N . TYR A 1 89 ? 5.902 7.799 -7.316 1.00 91.62 89 TYR A N 1
ATOM 641 C CA . TYR A 1 89 ? 4.794 8.737 -7.535 1.00 91.62 89 TYR A CA 1
ATOM 642 C C . TYR A 1 89 ? 4.411 9.511 -6.275 1.00 91.62 89 TYR A C 1
ATOM 644 O O . TYR A 1 89 ? 4.048 10.686 -6.366 1.00 91.62 89 TYR A O 1
ATOM 652 N N . ARG A 1 90 ? 4.556 8.906 -5.089 1.00 89.94 90 ARG A N 1
ATOM 653 C CA . ARG A 1 90 ? 4.409 9.631 -3.820 1.00 89.94 90 ARG A CA 1
ATOM 654 C C . ARG A 1 90 ? 5.439 10.756 -3.695 1.00 89.94 90 ARG A C 1
ATOM 656 O O . ARG A 1 90 ? 5.078 11.853 -3.282 1.00 89.94 90 ARG A O 1
ATOM 663 N N . GLU A 1 91 ? 6.699 10.496 -4.034 1.00 89.38 91 GLU A N 1
ATOM 664 C CA . GLU A 1 91 ? 7.797 11.470 -3.946 1.00 89.38 91 GLU A CA 1
ATOM 665 C C . GLU A 1 91 ? 7.663 12.613 -4.951 1.00 89.38 91 GLU A C 1
ATOM 667 O O . GLU A 1 91 ? 7.948 13.760 -4.613 1.00 89.38 91 GLU A O 1
ATOM 672 N N . MET A 1 92 ? 7.150 12.333 -6.150 1.00 90.50 92 MET A N 1
ATOM 673 C CA . MET A 1 92 ? 6.796 13.375 -7.120 1.00 90.50 92 MET A CA 1
ATOM 674 C C . MET A 1 92 ? 5.571 14.204 -6.704 1.00 90.50 92 MET A C 1
ATOM 676 O O . MET A 1 92 ? 5.261 15.204 -7.346 1.00 90.50 92 MET A O 1
ATOM 680 N N . GLY A 1 93 ? 4.862 13.802 -5.645 1.00 90.31 93 GLY A N 1
ATOM 681 C CA . GLY A 1 93 ? 3.632 14.453 -5.199 1.00 90.31 93 GLY A CA 1
ATOM 682 C C . GLY A 1 93 ? 2.414 14.137 -6.070 1.00 90.31 93 GLY A C 1
ATOM 683 O O . GLY A 1 93 ? 1.371 14.772 -5.905 1.00 90.31 93 GLY A O 1
ATOM 684 N N . ASP A 1 94 ? 2.502 13.148 -6.964 1.00 95.00 94 ASP A N 1
ATOM 685 C CA . ASP A 1 94 ? 1.372 12.702 -7.775 1.00 95.00 94 ASP A CA 1
ATOM 686 C C . ASP A 1 94 ? 0.502 11.728 -6.971 1.00 95.00 94 ASP A C 1
ATOM 688 O O . ASP A 1 94 ? 0.598 10.502 -7.062 1.00 95.00 94 ASP A O 1
ATOM 692 N N . ALA A 1 95 ? -0.363 12.296 -6.131 1.00 90.94 95 ALA A N 1
ATOM 693 C CA . ALA A 1 95 ? -1.252 11.527 -5.268 1.00 90.94 95 ALA A CA 1
ATOM 694 C C . ALA A 1 95 ? -2.257 10.655 -6.048 1.00 90.94 95 ALA A C 1
ATOM 696 O O . ALA A 1 95 ? -2.742 9.657 -5.502 1.00 90.94 95 ALA A O 1
ATOM 697 N N . ALA A 1 96 ? -2.585 11.024 -7.292 1.00 94.69 96 ALA A N 1
ATOM 698 C CA . ALA A 1 96 ? -3.502 10.266 -8.135 1.00 94.69 96 ALA A CA 1
ATOM 699 C C . ALA A 1 96 ? -2.823 8.991 -8.641 1.00 94.69 96 ALA A C 1
ATOM 701 O O . ALA A 1 96 ? -3.349 7.901 -8.408 1.00 94.69 96 ALA A O 1
ATOM 702 N N . LEU A 1 97 ? -1.627 9.111 -9.228 1.00 95.12 97 LEU A N 1
ATOM 703 C CA . LEU A 1 97 ? -0.855 7.950 -9.670 1.00 95.12 97 LEU A CA 1
ATOM 704 C C . LEU A 1 97 ? -0.392 7.091 -8.497 1.00 95.12 97 LEU A C 1
ATOM 706 O O . LEU A 1 97 ? -0.496 5.870 -8.573 1.00 95.12 97 LEU A O 1
ATOM 710 N N . TYR A 1 98 ? 0.019 7.694 -7.379 1.00 93.88 98 TYR A N 1
ATOM 711 C CA . TYR A 1 98 ? 0.359 6.941 -6.171 1.00 93.88 98 TYR A CA 1
ATOM 712 C C . TYR A 1 98 ? -0.792 6.025 -5.729 1.00 93.88 98 TYR A C 1
ATOM 714 O O . TYR A 1 98 ? -0.593 4.836 -5.471 1.00 93.88 98 TYR A O 1
ATOM 722 N N . ARG A 1 99 ? -2.023 6.556 -5.692 1.00 95.56 99 ARG A N 1
ATOM 723 C CA . ARG A 1 99 ? -3.210 5.754 -5.373 1.00 95.56 99 ARG A CA 1
ATOM 724 C C . ARG A 1 99 ? -3.502 4.714 -6.448 1.00 95.56 99 ARG A C 1
ATOM 726 O O . ARG A 1 99 ? -3.770 3.570 -6.095 1.00 95.56 99 ARG A O 1
ATOM 733 N N . GLN A 1 100 ? -3.474 5.104 -7.719 1.00 97.31 100 GLN A N 1
ATOM 734 C CA . GLN A 1 100 ? -3.770 4.208 -8.835 1.00 97.31 100 GLN A CA 1
ATOM 735 C C . GLN A 1 100 ? -2.852 2.984 -8.819 1.00 97.31 100 GLN A C 1
ATOM 737 O O . GLN A 1 100 ? -3.333 1.864 -8.959 1.00 97.31 100 GLN A O 1
ATOM 742 N N . TRP A 1 101 ? -1.553 3.178 -8.585 1.00 97.25 101 TRP A N 1
ATOM 743 C CA . TRP A 1 101 ? -0.595 2.080 -8.516 1.00 97.25 101 TRP A CA 1
ATOM 744 C C . TRP A 1 101 ? -0.890 1.122 -7.370 1.00 97.25 101 TRP A C 1
ATOM 746 O O . TRP A 1 101 ? -0.940 -0.086 -7.603 1.00 97.25 101 TRP A O 1
ATOM 756 N N . MET A 1 102 ? -1.175 1.636 -6.170 1.00 96.50 102 MET A N 1
ATOM 757 C CA . MET A 1 102 ? -1.630 0.802 -5.054 1.00 96.50 102 MET A CA 1
ATOM 758 C C . MET A 1 102 ? -2.898 0.008 -5.416 1.00 96.50 102 MET A C 1
ATOM 760 O O . MET A 1 102 ? -2.968 -1.191 -5.155 1.00 96.50 102 MET A O 1
ATOM 764 N N . GLU A 1 103 ? -3.895 0.642 -6.045 1.00 97.88 103 GLU A N 1
ATOM 765 C CA . GLU A 1 103 ? -5.124 -0.038 -6.486 1.00 97.88 103 GLU A CA 1
ATOM 766 C C . GLU A 1 103 ? -4.849 -1.136 -7.523 1.00 97.88 103 GLU A C 1
ATOM 768 O O . GLU A 1 103 ? -5.457 -2.208 -7.463 1.00 97.88 103 GLU A O 1
ATOM 773 N N . GLU A 1 104 ? -3.892 -0.916 -8.423 1.00 97.31 104 GLU A N 1
ATOM 774 C CA . GLU A 1 104 ? -3.450 -1.913 -9.395 1.00 97.31 104 GLU A CA 1
ATOM 775 C C . GLU A 1 104 ? -2.847 -3.144 -8.699 1.00 97.31 104 GLU A C 1
ATOM 777 O O . GLU A 1 104 ? -3.228 -4.277 -9.004 1.00 97.31 104 GLU A O 1
ATOM 782 N N . GLY A 1 105 ? -1.980 -2.939 -7.703 1.00 96.44 105 GLY A N 1
ATOM 783 C CA . GLY A 1 105 ? -1.427 -4.021 -6.883 1.00 96.44 105 GLY A CA 1
ATOM 784 C C . GLY A 1 105 ? -2.515 -4.802 -6.138 1.00 96.44 105 GLY A C 1
ATOM 785 O O . GLY A 1 105 ? -2.552 -6.034 -6.193 1.00 96.44 105 GLY A O 1
ATOM 786 N N . VAL A 1 106 ? -3.482 -4.101 -5.533 1.00 97.25 106 VAL A N 1
ATOM 787 C CA . VAL A 1 106 ? -4.646 -4.733 -4.883 1.00 97.25 106 VAL A CA 1
ATOM 788 C C . VAL A 1 106 ? -5.462 -5.575 -5.866 1.00 97.25 106 VAL A C 1
ATOM 790 O O . VAL A 1 106 ? -5.913 -6.668 -5.507 1.00 97.25 106 VAL A O 1
ATOM 793 N N . SER A 1 107 ? -5.6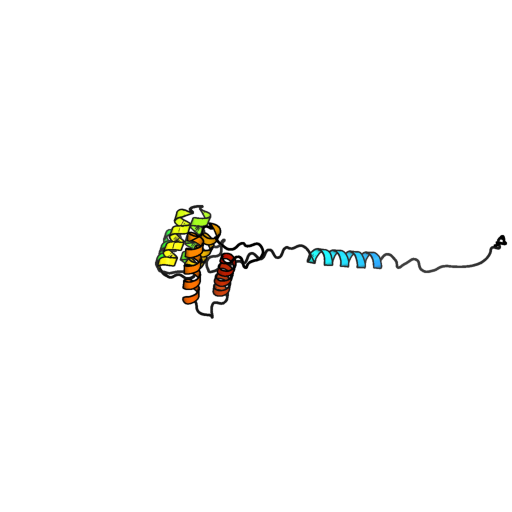44 -5.105 -7.104 1.00 97.12 107 SER A N 1
ATOM 794 C CA . SER A 1 107 ? -6.383 -5.840 -8.139 1.00 97.12 107 SER A CA 1
ATOM 795 C C . SER A 1 107 ? -5.720 -7.175 -8.502 1.00 97.12 107 SER A C 1
ATOM 797 O O . SER A 1 107 ? -6.418 -8.152 -8.770 1.00 97.12 107 SER A O 1
ATOM 799 N N . ARG A 1 108 ? -4.384 -7.247 -8.413 1.00 95.12 108 ARG A N 1
ATOM 800 C CA . ARG A 1 108 ? -3.595 -8.471 -8.627 1.00 95.12 108 ARG A CA 1
ATOM 801 C C . ARG A 1 108 ? -3.516 -9.381 -7.404 1.00 95.12 108 ARG A C 1
ATOM 803 O O . ARG A 1 108 ? -2.996 -10.486 -7.505 1.00 95.12 108 ARG A O 1
ATOM 810 N N . GLY A 1 109 ? -4.042 -8.945 -6.262 1.00 94.00 109 GLY A N 1
ATOM 811 C CA . GLY A 1 109 ? -3.977 -9.714 -5.026 1.00 94.00 109 GLY A CA 1
ATOM 812 C C . GLY A 1 109 ? -2.670 -9.549 -4.251 1.00 94.00 109 GLY A C 1
ATOM 813 O O . GLY A 1 109 ? -2.398 -10.389 -3.404 1.00 94.00 109 GLY A O 1
ATOM 814 N N . ASP A 1 110 ? -1.886 -8.493 -4.498 1.00 94.12 110 ASP A N 1
ATOM 815 C CA . ASP A 1 110 ? -0.675 -8.208 -3.720 1.00 94.12 110 ASP A CA 1
ATOM 816 C C . ASP A 1 110 ? -1.051 -7.777 -2.281 1.00 94.12 110 ASP A C 1
ATOM 818 O O . ASP A 1 110 ? -1.636 -6.699 -2.097 1.00 94.12 110 ASP A O 1
ATOM 822 N N . PRO A 1 111 ? -0.736 -8.582 -1.245 1.00 94.56 111 PRO A N 1
ATOM 823 C CA . PRO A 1 111 ? -1.063 -8.246 0.136 1.00 94.56 111 PRO A CA 1
ATOM 824 C C . PRO A 1 111 ? -0.306 -7.001 0.622 1.00 94.56 111 PRO A C 1
ATOM 826 O O . PRO A 1 111 ? -0.829 -6.253 1.451 1.00 94.56 111 PRO A O 1
ATOM 829 N N . ALA A 1 112 ? 0.884 -6.719 0.086 1.00 93.56 112 ALA A N 1
ATOM 830 C CA . ALA A 1 112 ? 1.653 -5.537 0.444 1.00 93.56 112 ALA A CA 1
ATOM 831 C C . ALA A 1 112 ? 1.022 -4.257 -0.101 1.00 93.56 112 ALA A C 1
ATOM 833 O O . ALA A 1 112 ? 0.859 -3.290 0.646 1.00 93.56 112 ALA A O 1
ATOM 834 N N . ALA A 1 113 ? 0.559 -4.271 -1.352 1.00 95.56 113 ALA A N 1
ATOM 835 C CA . ALA A 1 113 ? -0.235 -3.173 -1.898 1.00 95.56 113 ALA A CA 1
ATOM 836 C C . ALA A 1 113 ? -1.542 -2.961 -1.108 1.00 95.56 113 ALA A C 1
ATOM 838 O O . ALA A 1 113 ? -1.928 -1.821 -0.848 1.00 95.56 113 ALA A O 1
ATOM 839 N N . MET A 1 114 ? -2.199 -4.040 -0.654 1.00 97.69 114 MET A N 1
ATOM 840 C CA . MET A 1 114 ? -3.386 -3.943 0.212 1.00 97.69 114 MET A CA 1
ATOM 841 C C . MET A 1 114 ? -3.081 -3.245 1.537 1.00 97.69 114 MET A C 1
ATOM 843 O O . MET A 1 114 ? -3.835 -2.359 1.942 1.00 97.69 114 MET A O 1
ATOM 847 N N . GLN A 1 115 ? -1.980 -3.605 2.202 1.00 96.75 115 GLN A N 1
ATOM 848 C CA . GLN A 1 115 ? -1.563 -2.963 3.448 1.00 96.75 115 GLN A CA 1
ATOM 849 C C . GLN A 1 115 ? -1.242 -1.479 3.234 1.00 96.75 115 GLN A C 1
ATOM 851 O O . GLN A 1 115 ? -1.726 -0.632 3.993 1.00 96.75 115 GLN A O 1
ATOM 856 N N . ARG A 1 116 ? -0.487 -1.144 2.180 1.00 95.12 116 ARG A N 1
ATOM 857 C CA . ARG A 1 116 ? -0.113 0.244 1.874 1.00 95.12 116 ARG A CA 1
ATOM 858 C C . ARG A 1 116 ? -1.337 1.090 1.524 1.00 95.12 116 ARG A C 1
ATOM 860 O O . ARG A 1 116 ? -1.494 2.179 2.083 1.00 95.12 116 ARG A O 1
ATOM 867 N N . LEU A 1 117 ? -2.265 0.565 0.716 1.00 97.19 117 LEU A N 1
ATOM 868 C CA . LEU A 1 117 ? -3.516 1.257 0.399 1.00 97.19 117 LEU A CA 1
ATOM 869 C C . LEU A 1 117 ? -4.404 1.419 1.633 1.00 97.19 117 LEU A C 1
ATOM 871 O O . LEU A 1 117 ? -4.949 2.499 1.848 1.00 97.19 117 LEU A O 1
ATOM 875 N N . ALA A 1 118 ? -4.530 0.390 2.473 1.00 97.69 118 ALA A N 1
ATOM 876 C CA . ALA A 1 118 ? -5.276 0.479 3.724 1.00 97.69 118 ALA A CA 1
ATOM 877 C C . ALA A 1 118 ? -4.696 1.560 4.645 1.00 97.69 118 ALA A C 1
ATOM 879 O O . ALA A 1 118 ? -5.435 2.407 5.144 1.00 97.69 118 ALA A O 1
ATOM 880 N N . SER A 1 119 ? -3.373 1.592 4.812 1.00 95.38 119 SER A N 1
ATOM 881 C CA . SER A 1 119 ? -2.683 2.632 5.577 1.00 95.38 119 SER A CA 1
ATOM 882 C C . SER A 1 119 ? -2.939 4.027 4.996 1.00 95.38 119 SER A C 1
ATOM 884 O O . SER A 1 119 ? -3.235 4.960 5.745 1.00 95.38 119 SER A O 1
ATOM 886 N N . HIS A 1 120 ? -2.909 4.187 3.672 1.00 94.69 120 HIS A N 1
ATOM 887 C CA . HIS A 1 120 ? -3.257 5.454 3.027 1.00 94.69 120 HIS A CA 1
ATOM 888 C C . HIS A 1 120 ? -4.709 5.861 3.311 1.00 94.69 120 HIS A C 1
ATOM 890 O O . HIS A 1 120 ? -4.962 6.975 3.762 1.00 94.69 120 HIS A O 1
ATOM 896 N N . LEU A 1 121 ? -5.669 4.950 3.140 1.00 96.62 121 LEU A N 1
ATOM 897 C CA . LEU A 1 121 ? -7.091 5.208 3.389 1.00 96.62 121 L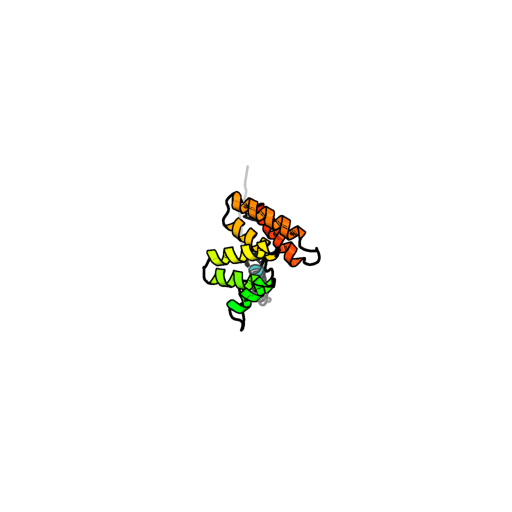EU A CA 1
ATOM 898 C C . LEU A 1 121 ? -7.388 5.565 4.850 1.00 96.62 121 LEU A C 1
ATOM 900 O O . LEU A 1 121 ? -8.118 6.520 5.097 1.00 96.62 121 LEU A O 1
ATOM 904 N N . ILE A 1 122 ? -6.776 4.869 5.813 1.00 96.38 122 ILE A N 1
ATOM 905 C CA . ILE A 1 122 ? -6.916 5.190 7.241 1.00 96.38 122 ILE A CA 1
ATOM 906 C C . ILE A 1 122 ? -6.452 6.622 7.523 1.00 96.38 122 ILE A C 1
ATOM 908 O O . ILE A 1 122 ? -7.059 7.314 8.331 1.00 96.38 122 ILE A O 1
ATOM 912 N N . SER A 1 123 ? -5.379 7.077 6.864 1.00 93.44 123 SER A N 1
ATOM 913 C CA . SER A 1 123 ? -4.865 8.442 7.057 1.00 93.44 123 SER A CA 1
ATOM 914 C C . SER A 1 123 ? -5.812 9.527 6.536 1.00 93.44 123 SER A C 1
ATOM 916 O O . SER A 1 123 ? -5.814 10.637 7.058 1.00 93.44 123 SER A O 1
ATOM 918 N N . LEU A 1 124 ? -6.633 9.198 5.536 1.00 94.81 124 LEU A N 1
ATOM 919 C CA . LEU A 1 124 ? -7.645 10.102 4.989 1.00 94.81 124 LEU A CA 1
ATOM 920 C C . LEU A 1 124 ? -8.906 10.143 5.860 1.00 94.81 124 LEU A C 1
ATOM 922 O O . LEU A 1 124 ? -9.656 11.113 5.784 1.00 94.81 124 LEU A O 1
ATOM 926 N N . GLY A 1 125 ? -9.134 9.107 6.675 1.00 94.94 125 GLY A N 1
ATOM 927 C CA . GLY A 1 125 ? -10.330 8.959 7.500 1.00 94.94 125 GLY A CA 1
ATOM 928 C C . GLY A 1 125 ? -11.613 8.851 6.675 1.00 94.94 125 GLY A C 1
ATOM 929 O O . GLY A 1 125 ? -11.585 8.723 5.448 1.00 94.94 125 GLY A O 1
ATOM 930 N N . GLY A 1 126 ? -12.758 8.911 7.347 1.00 97.44 126 GLY A N 1
ATOM 931 C CA . GLY A 1 126 ? -14.074 8.776 6.742 1.00 97.44 126 GLY A CA 1
ATOM 932 C C . GLY A 1 126 ? -14.518 7.319 6.644 1.00 97.44 126 GLY A C 1
ATOM 933 O O . GLY A 1 126 ? -13.753 6.427 6.268 1.00 97.44 126 GLY A O 1
ATOM 934 N N . SER A 1 127 ? -15.796 7.087 6.933 1.00 96.94 127 SER A N 1
ATOM 935 C CA . SER A 1 127 ? -16.307 5.745 7.225 1.00 96.94 127 SER A CA 1
ATOM 936 C C . SER A 1 127 ? -16.131 4.774 6.061 1.00 96.94 127 SER A C 1
ATOM 938 O O . SER A 1 127 ? -15.819 3.604 6.271 1.00 96.94 127 SER A O 1
ATOM 940 N N . GLU A 1 128 ? -16.254 5.263 4.826 1.00 97.62 128 GLU A N 1
ATOM 941 C CA . GLU A 1 128 ? -16.044 4.446 3.631 1.00 97.62 128 GLU A CA 1
ATOM 942 C C . GLU A 1 128 ? -14.578 4.033 3.448 1.00 97.62 128 GLU A C 1
ATOM 944 O O . GLU A 1 128 ? -14.289 2.869 3.170 1.00 97.62 128 GLU A O 1
ATOM 949 N N . ASN A 1 129 ? -13.639 4.957 3.662 1.00 98.00 129 ASN A N 1
ATOM 950 C CA . ASN A 1 129 ? -12.211 4.663 3.560 1.00 98.00 129 ASN A CA 1
ATOM 951 C C . ASN A 1 129 ? -11.782 3.676 4.648 1.00 98.00 129 ASN A C 1
ATOM 953 O O . ASN A 1 129 ? -11.079 2.711 4.349 1.00 98.00 129 ASN A O 1
ATOM 957 N N . CYS A 1 130 ? -12.241 3.881 5.885 1.00 98.12 130 CYS A N 1
ATOM 958 C CA . CYS A 1 130 ? -11.948 2.994 7.008 1.00 98.12 130 CYS A CA 1
ATOM 959 C C . CYS A 1 130 ? -12.508 1.582 6.766 1.00 98.12 130 CYS A C 1
ATOM 961 O O . CYS A 1 130 ? -11.780 0.601 6.907 1.00 98.12 130 CYS A O 1
ATOM 963 N N . ARG A 1 131 ? -13.761 1.467 6.303 1.00 98.44 131 ARG A N 1
ATOM 964 C CA . ARG A 1 131 ? -14.385 0.181 5.948 1.00 98.44 131 ARG A CA 1
ATOM 965 C C . ARG A 1 131 ? -13.620 -0.536 4.836 1.00 98.44 131 ARG A C 1
ATOM 967 O O . ARG A 1 131 ? -13.357 -1.734 4.924 1.00 98.44 131 ARG A O 1
ATOM 974 N N . ARG A 1 132 ? -13.240 0.189 3.780 1.00 98.25 132 ARG A N 1
ATOM 975 C CA . ARG A 1 132 ? -12.477 -0.374 2.657 1.00 98.25 132 ARG A CA 1
ATOM 976 C C . ARG A 1 132 ? -11.077 -0.819 3.099 1.00 98.25 132 ARG A C 1
ATOM 978 O O . ARG A 1 132 ? -10.619 -1.875 2.667 1.00 98.25 132 ARG A O 1
ATOM 985 N N . ALA A 1 133 ? -10.424 -0.062 3.983 1.00 98.38 133 ALA A N 1
ATOM 986 C CA . ALA A 1 133 ? -9.142 -0.431 4.579 1.00 98.38 133 ALA A CA 1
ATOM 987 C C . ALA A 1 133 ? -9.234 -1.726 5.399 1.00 98.38 133 ALA A C 1
ATOM 989 O O . ALA A 1 133 ? -8.401 -2.611 5.220 1.00 98.38 133 ALA A O 1
ATOM 990 N N . GLU A 1 134 ? -10.262 -1.874 6.236 1.00 98.38 134 GLU A N 1
ATOM 991 C CA . GLU A 1 134 ? -10.474 -3.083 7.039 1.00 98.38 134 GLU A CA 1
ATOM 992 C C . GLU A 1 134 ? -10.603 -4.335 6.162 1.00 98.38 134 GLU A C 1
ATOM 994 O O . GLU A 1 134 ? -9.891 -5.317 6.376 1.00 98.38 134 GLU A O 1
ATOM 999 N N . VAL A 1 135 ? -11.439 -4.275 5.119 1.00 98.44 135 VAL A N 1
ATOM 1000 C CA . VAL A 1 135 ? -11.623 -5.386 4.168 1.00 98.44 135 VAL A CA 1
ATOM 1001 C C . VAL A 1 135 ? -10.297 -5.791 3.519 1.00 98.44 135 VAL A C 1
ATOM 1003 O O . VAL A 1 135 ? -10.007 -6.982 3.394 1.00 98.44 135 VAL A O 1
ATOM 1006 N N . MET A 1 136 ? -9.473 -4.818 3.122 1.00 98.44 136 MET A N 1
ATOM 1007 C CA . MET A 1 136 ? -8.164 -5.094 2.526 1.00 98.44 136 MET A CA 1
ATOM 1008 C C . MET A 1 136 ? -7.193 -5.733 3.517 1.00 98.44 136 MET A C 1
ATOM 1010 O O . MET A 1 136 ? -6.512 -6.682 3.144 1.00 98.44 136 MET A O 1
ATOM 1014 N N . LEU A 1 137 ? -7.146 -5.267 4.768 1.00 98.12 137 LEU A N 1
ATOM 1015 C CA . LEU A 1 137 ? -6.255 -5.834 5.785 1.00 98.12 137 LEU A CA 1
ATOM 1016 C C . LEU A 1 137 ? -6.637 -7.275 6.143 1.00 98.12 137 LEU A C 1
ATOM 1018 O O . LEU A 1 137 ? -5.759 -8.130 6.245 1.00 98.12 137 LEU A O 1
ATOM 1022 N N . VAL A 1 138 ? -7.936 -7.570 6.271 1.00 98.12 138 VAL A N 1
ATOM 1023 C CA . VAL A 1 138 ? -8.428 -8.942 6.498 1.00 98.12 138 VAL A CA 1
ATOM 1024 C C . VAL A 1 138 ? -8.061 -9.849 5.325 1.00 98.12 138 VAL A C 1
ATOM 1026 O O . VAL A 1 138 ? -7.551 -10.951 5.529 1.00 98.12 138 VAL A O 1
ATOM 1029 N N . ARG A 1 139 ? -8.269 -9.378 4.088 1.00 98.00 139 ARG A N 1
ATOM 1030 C CA . ARG A 1 139 ? -7.895 -10.132 2.886 1.00 98.00 139 ARG A CA 1
ATOM 1031 C C . ARG A 1 139 ? -6.388 -10.377 2.823 1.00 98.00 139 ARG A C 1
ATOM 1033 O O . ARG A 1 139 ? -5.987 -11.511 2.598 1.00 98.00 139 ARG A O 1
ATOM 1040 N N . ALA A 1 140 ? -5.571 -9.349 3.050 1.00 96.56 140 ALA A N 1
ATOM 1041 C CA . ALA A 1 140 ? -4.116 -9.459 3.038 1.00 96.56 140 ALA A CA 1
ATOM 1042 C C . ALA A 1 140 ? -3.617 -10.469 4.078 1.00 96.56 140 ALA A C 1
ATOM 1044 O O . ALA A 1 140 ? -2.774 -11.302 3.757 1.00 96.56 140 ALA A O 1
ATOM 1045 N N . ARG A 1 141 ? -4.191 -10.472 5.291 1.00 95.56 141 ARG A N 1
ATOM 1046 C CA . ARG A 1 141 ? -3.835 -11.453 6.326 1.00 95.56 141 ARG A CA 1
ATOM 1047 C C . ARG A 1 141 ? -4.122 -12.891 5.898 1.00 95.56 141 ARG A C 1
ATOM 1049 O O . ARG A 1 14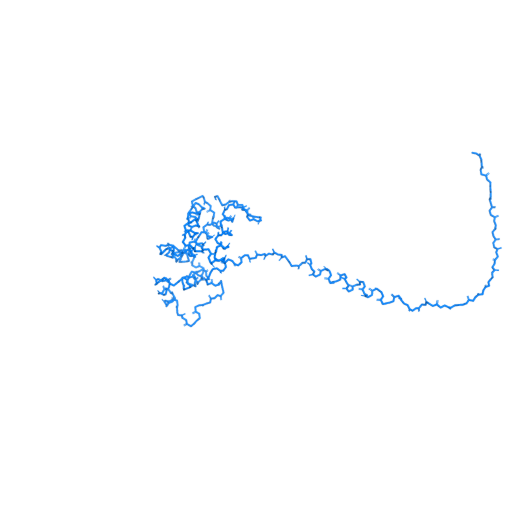1 ? -3.327 -13.768 6.208 1.00 95.56 141 ARG A O 1
ATOM 1056 N N . GLY A 1 142 ? -5.219 -13.126 5.177 1.00 95.69 142 GLY A N 1
ATOM 1057 C CA . GLY A 1 142 ? -5.569 -14.450 4.651 1.00 95.69 142 GLY A CA 1
ATOM 1058 C C . GLY A 1 142 ? -4.698 -14.929 3.482 1.00 95.69 142 GLY A C 1
ATOM 1059 O O . GLY A 1 142 ? -4.762 -16.104 3.134 1.00 95.69 142 GLY A O 1
ATOM 1060 N N . LEU A 1 143 ? -3.907 -14.042 2.871 1.00 93.00 143 LEU A N 1
ATOM 1061 C CA . LEU A 1 143 ? -3.012 -14.365 1.754 1.00 93.00 143 LEU A CA 1
ATOM 1062 C C . LEU A 1 143 ? -1.570 -14.643 2.195 1.00 93.00 143 LEU A C 1
ATOM 1064 O O . LEU A 1 143 ? -0.797 -15.167 1.398 1.00 93.00 143 LEU A O 1
ATOM 1068 N N . VAL A 1 144 ? -1.199 -14.289 3.429 1.00 90.19 144 VAL A N 1
ATOM 1069 C CA . VAL A 1 144 ? 0.183 -14.400 3.911 1.00 90.19 144 VAL A CA 1
ATOM 1070 C C . VAL A 1 144 ? 0.336 -15.525 4.923 1.00 90.19 144 VAL A C 1
ATOM 1072 O O . VAL A 1 144 ? -0.463 -15.670 5.848 1.00 90.19 144 VAL A O 1
ATOM 1075 N N . THR A 1 145 ? 1.385 -16.320 4.727 1.00 87.50 145 THR A N 1
ATOM 1076 C CA . THR A 1 145 ? 1.791 -17.416 5.608 1.00 87.50 145 THR A CA 1
ATOM 1077 C C . THR A 1 145 ? 2.423 -16.894 6.893 1.00 87.50 145 THR A C 1
ATOM 1079 O O . THR A 1 145 ? 3.046 -15.835 6.898 1.00 87.50 145 THR A O 1
ATOM 1082 N N . ASP A 1 146 ? 2.347 -17.679 7.966 1.00 84.44 146 ASP A N 1
ATOM 1083 C CA . ASP A 1 146 ? 2.877 -17.282 9.278 1.00 84.44 146 ASP A CA 1
ATOM 1084 C C . ASP A 1 146 ? 4.411 -17.128 9.338 1.00 84.44 146 ASP A C 1
ATOM 1086 O O . ASP A 1 146 ? 4.932 -16.517 10.270 1.00 84.44 146 ASP A O 1
ATOM 1090 N N . ASP A 1 147 ? 5.129 -17.591 8.312 1.00 86.88 147 ASP A N 1
ATOM 1091 C CA . ASP A 1 147 ? 6.591 -17.496 8.220 1.00 86.88 147 ASP A CA 1
ATOM 1092 C C . ASP A 1 147 ? 7.105 -16.075 7.902 1.00 86.88 147 ASP A C 1
ATOM 1094 O O . ASP A 1 147 ? 8.280 -15.783 8.131 1.00 86.88 147 ASP A O 1
ATOM 1098 N N . ASP A 1 148 ? 6.248 -15.160 7.425 1.00 85.50 148 ASP A N 1
ATOM 1099 C CA . ASP A 1 148 ? 6.612 -13.756 7.170 1.00 85.50 148 ASP A CA 1
ATOM 1100 C C . ASP A 1 148 ? 6.243 -12.856 8.363 1.00 85.50 148 ASP A C 1
ATOM 1102 O O . ASP A 1 148 ? 5.376 -11.979 8.302 1.00 85.50 148 ASP A O 1
ATOM 1106 N N . ALA A 1 149 ? 6.904 -13.096 9.498 1.00 87.88 149 ALA A N 1
ATOM 1107 C CA . ALA A 1 149 ? 6.618 -12.404 10.756 1.00 87.88 149 ALA A CA 1
ATOM 1108 C C . ALA A 1 149 ? 6.727 -10.870 10.647 1.00 87.88 149 ALA A C 1
ATOM 1110 O O . ALA A 1 149 ? 5.993 -10.143 11.321 1.00 87.88 149 ALA A O 1
ATOM 1111 N N . SER A 1 150 ? 7.625 -10.365 9.794 1.00 86.69 150 SER A N 1
ATOM 1112 C CA . SER A 1 150 ? 7.796 -8.928 9.567 1.00 86.69 150 SER A CA 1
ATOM 1113 C C . SER A 1 150 ? 6.582 -8.321 8.868 1.00 86.69 150 SER A C 1
ATOM 1115 O O . SER A 1 150 ? 6.049 -7.313 9.339 1.00 86.69 150 SER A O 1
ATOM 1117 N N . PHE A 1 151 ? 6.107 -8.945 7.788 1.00 88.56 151 PHE A N 1
ATOM 1118 C CA . PHE A 1 151 ? 4.911 -8.485 7.093 1.00 88.56 151 PHE A CA 1
ATOM 1119 C C . PHE A 1 151 ? 3.659 -8.583 7.971 1.00 88.56 151 PHE A C 1
ATOM 1121 O O . PHE A 1 151 ? 2.843 -7.659 8.012 1.00 88.56 151 PHE A O 1
ATOM 1128 N N . LEU A 1 152 ? 3.526 -9.674 8.726 1.00 92.31 152 LEU A N 1
ATOM 1129 C CA . LEU A 1 152 ? 2.411 -9.865 9.651 1.00 92.31 152 LEU A CA 1
ATOM 1130 C C . LEU A 1 152 ? 2.385 -8.805 10.748 1.00 92.31 152 LEU A C 1
ATOM 1132 O O . LEU A 1 152 ? 1.332 -8.225 11.010 1.00 92.31 152 LEU A O 1
ATOM 1136 N N . GLY A 1 153 ? 3.546 -8.463 11.309 1.00 92.25 153 GLY A N 1
ATOM 1137 C CA . GLY A 1 153 ? 3.665 -7.355 12.253 1.00 92.25 153 GLY A CA 1
ATOM 1138 C C . GLY A 1 153 ? 3.188 -6.021 11.667 1.00 92.25 153 GLY A C 1
ATOM 1139 O O . GLY A 1 153 ? 2.504 -5.260 12.354 1.00 92.25 153 GLY A O 1
ATOM 1140 N N . ALA A 1 154 ? 3.482 -5.746 10.393 1.00 91.81 154 ALA A N 1
ATOM 1141 C CA . ALA A 1 154 ? 3.022 -4.535 9.711 1.00 91.81 154 ALA A CA 1
ATOM 1142 C C . ALA A 1 154 ? 1.502 -4.543 9.447 1.00 91.81 154 ALA A C 1
ATOM 1144 O O . ALA A 1 154 ? 0.834 -3.520 9.647 1.00 91.81 154 ALA A O 1
ATOM 1145 N N . LEU A 1 155 ? 0.923 -5.684 9.055 1.00 95.19 155 LEU A N 1
ATOM 1146 C CA . LEU A 1 155 ? -0.533 -5.837 8.937 1.00 95.19 155 LEU A CA 1
ATOM 1147 C C . LEU A 1 155 ? -1.235 -5.600 10.277 1.00 95.19 155 LEU A C 1
ATOM 1149 O O . LEU A 1 155 ? -2.170 -4.798 10.347 1.00 95.19 155 LEU A O 1
ATOM 1153 N N . ASP A 1 156 ? -0.751 -6.241 11.339 1.00 95.31 156 ASP A N 1
ATOM 1154 C CA . ASP A 1 156 ? -1.315 -6.124 12.682 1.00 95.31 156 ASP A CA 1
ATOM 1155 C C . ASP A 1 156 ? -1.182 -4.692 13.206 1.00 95.31 156 ASP A C 1
ATOM 1157 O O . ASP A 1 156 ? -2.148 -4.115 13.705 1.00 95.31 156 ASP A O 1
ATOM 1161 N N . SER A 1 157 ? -0.018 -4.063 13.024 1.00 94.56 157 SER A N 1
ATOM 1162 C CA . SER A 1 157 ? 0.209 -2.649 13.345 1.00 94.56 157 SER A CA 1
ATOM 1163 C C . SER A 1 157 ? -0.813 -1.741 12.651 1.00 94.56 157 SER A C 1
ATOM 1165 O O . SER A 1 157 ? -1.439 -0.891 13.295 1.00 94.56 157 SER A O 1
ATOM 1167 N N . THR A 1 158 ? -1.064 -1.976 11.361 1.00 96.12 158 THR A N 1
ATOM 1168 C CA . THR A 1 158 ? -2.025 -1.196 10.568 1.00 96.12 158 THR A CA 1
ATOM 1169 C C . THR A 1 158 ? -3.463 -1.421 11.036 1.00 96.12 158 THR A C 1
ATOM 1171 O O . THR A 1 158 ? -4.225 -0.460 11.155 1.00 96.12 158 THR A O 1
ATOM 1174 N N . MET A 1 159 ? -3.830 -2.661 11.367 1.00 97.75 159 MET A N 1
ATOM 1175 C CA . MET A 1 159 ? -5.150 -2.993 11.907 1.00 97.75 159 MET A CA 1
ATOM 1176 C C . MET A 1 159 ? -5.377 -2.362 13.286 1.00 97.75 159 MET A C 1
ATOM 1178 O O . MET A 1 159 ? -6.429 -1.773 13.532 1.00 97.75 159 MET A O 1
ATOM 1182 N N . ARG A 1 160 ? -4.379 -2.395 14.175 1.00 97.00 160 ARG A N 1
ATOM 1183 C CA . ARG A 1 160 ? -4.448 -1.692 15.466 1.00 97.00 160 ARG A CA 1
ATOM 1184 C C . ARG A 1 160 ? -4.610 -0.187 15.276 1.00 97.00 160 ARG A C 1
ATOM 1186 O O . ARG A 1 160 ? -5.385 0.438 15.995 1.00 97.00 160 ARG A O 1
ATOM 1193 N N . ARG A 1 161 ? -3.928 0.405 14.287 1.00 95.44 161 ARG A N 1
ATOM 1194 C CA . ARG A 1 161 ? -4.106 1.825 13.944 1.00 95.44 161 ARG A CA 1
ATOM 1195 C C . ARG A 1 161 ? -5.534 2.118 13.493 1.00 95.44 161 ARG A C 1
ATOM 1197 O O . ARG A 1 161 ? -6.112 3.097 13.949 1.00 95.44 161 ARG A O 1
ATOM 1204 N N . LEU A 1 162 ? -6.108 1.267 12.639 1.00 96.81 162 LEU A N 1
ATOM 1205 C CA . LEU A 1 162 ? -7.503 1.373 12.202 1.00 96.81 162 LEU A CA 1
ATOM 1206 C C . LEU A 1 162 ? -8.467 1.354 13.395 1.00 96.81 162 LEU A C 1
ATOM 1208 O O . LEU A 1 162 ? -9.393 2.160 13.449 1.00 96.81 162 LEU A O 1
ATOM 1212 N N . LYS A 1 163 ? -8.220 0.480 14.372 1.00 97.06 163 LYS A N 1
ATOM 1213 C CA . LYS A 1 163 ? -9.053 0.321 15.572 1.00 97.06 163 LYS A CA 1
ATOM 1214 C C . LYS A 1 163 ? -8.808 1.369 16.659 1.00 97.06 163 LYS A C 1
ATOM 1216 O O . LYS A 1 163 ? -9.563 1.416 17.625 1.00 97.06 163 LYS A O 1
ATOM 1221 N N . GLY A 1 164 ? -7.793 2.222 16.517 1.00 95.38 164 GLY A N 1
ATOM 1222 C CA . GLY A 1 164 ? -7.423 3.187 17.554 1.00 95.38 164 GLY A CA 1
ATOM 1223 C C . GLY A 1 164 ? -6.725 2.553 18.762 1.00 95.38 164 GLY A C 1
ATOM 1224 O O . GLY A 1 164 ? -6.789 3.087 19.863 1.00 95.38 164 GLY A O 1
ATOM 1225 N N . GLU A 1 165 ? -6.092 1.395 18.578 1.00 95.56 165 GLU A N 1
ATOM 1226 C CA . GLU A 1 165 ? -5.429 0.624 19.639 1.00 95.56 165 GLU A CA 1
ATOM 1227 C C . GLU A 1 165 ? -3.954 1.027 19.828 1.00 95.56 165 GLU A C 1
ATOM 1229 O O . GLU A 1 165 ? -3.291 0.559 20.754 1.00 95.56 165 GLU A O 1
ATOM 1234 N N . LEU A 1 166 ? -3.415 1.895 18.962 1.00 90.44 166 LEU A N 1
ATOM 1235 C CA . LEU A 1 166 ? -2.069 2.449 19.125 1.00 90.44 166 LEU A CA 1
ATOM 1236 C C . LEU A 1 166 ? -2.081 3.659 20.077 1.00 90.44 166 LEU A C 1
ATOM 1238 O O . LEU A 1 166 ? -3.039 4.441 20.057 1.00 90.44 166 LEU A O 1
ATOM 1242 N N . PRO A 1 167 ? -1.014 3.881 20.868 1.00 86.75 167 PRO A N 1
ATOM 1243 C CA . PRO A 1 167 ? -0.904 5.057 21.728 1.00 86.75 167 PRO A CA 1
ATOM 1244 C C . PRO A 1 167 ? -1.130 6.361 20.953 1.00 86.75 167 PRO A C 1
ATOM 1246 O O . PRO A 1 167 ? -0.489 6.605 19.933 1.00 86.75 167 PRO A O 1
ATOM 1249 N N . GLY A 1 168 ? -2.057 7.195 21.431 1.00 84.56 168 GLY A N 1
ATOM 1250 C CA . GLY A 1 168 ? -2.390 8.477 20.800 1.00 84.56 168 GLY A CA 1
ATOM 1251 C C . GLY A 1 168 ? -3.196 8.378 19.498 1.00 84.56 168 GLY A C 1
ATOM 1252 O O . GLY A 1 168 ? -3.464 9.408 18.884 1.00 84.56 168 GLY A O 1
ATOM 1253 N N . SER A 1 169 ? -3.600 7.177 19.073 1.00 83.00 169 SER A N 1
ATOM 1254 C CA . SER A 1 169 ? -4.495 7.001 17.926 1.00 83.00 169 SER A CA 1
ATOM 1255 C C . SER A 1 169 ? -5.963 7.053 18.347 1.00 83.00 169 SER A C 1
ATOM 1257 O O . SER A 1 169 ? -6.324 6.709 19.470 1.00 83.00 169 SER A O 1
ATOM 1259 N N . THR A 1 170 ? -6.818 7.499 17.430 1.00 90.44 170 THR A N 1
ATOM 1260 C CA . THR A 1 170 ? -8.271 7.356 17.554 1.00 90.44 170 THR A CA 1
ATOM 1261 C C . THR A 1 170 ? -8.743 6.329 16.529 1.00 90.44 170 THR A C 1
ATOM 1263 O O . THR A 1 170 ? -8.088 6.180 15.492 1.00 90.44 170 THR A O 1
ATOM 1266 N N . PRO A 1 171 ? -9.842 5.600 16.793 1.00 94.44 171 PRO A N 1
ATOM 1267 C CA . PRO A 1 171 ? -10.392 4.685 15.805 1.00 94.44 171 PRO A CA 1
ATOM 1268 C C . PRO A 1 171 ? -10.723 5.432 14.512 1.00 94.44 171 PRO A C 1
ATOM 1270 O O . PRO A 1 171 ? -11.306 6.518 14.560 1.00 94.44 171 PRO A O 1
ATOM 1273 N N . CYS A 1 172 ? -10.380 4.836 13.373 1.00 95.62 172 CYS A N 1
ATOM 1274 C CA . CYS A 1 172 ? -10.731 5.352 12.056 1.00 95.62 172 CYS A CA 1
ATOM 1275 C C . CYS A 1 172 ? -12.258 5.368 11.920 1.00 95.62 172 CYS A C 1
ATOM 1277 O O . CYS A 1 172 ? -12.911 4.342 12.126 1.00 95.62 172 CYS A O 1
ATOM 1279 N N . LYS A 1 173 ? -12.829 6.531 11.601 1.00 90.38 173 LYS A N 1
ATOM 1280 C CA . LYS A 1 173 ? -14.271 6.740 11.435 1.00 90.38 173 LYS A CA 1
ATOM 1281 C C . LYS A 1 173 ? -14.564 7.632 10.248 1.00 90.38 173 LYS A C 1
ATOM 1283 O O . LYS A 1 173 ? -13.701 8.473 9.915 1.00 90.38 173 LYS A O 1
#

Organism: Stenotrophomonas maltophilia (NCBI:txid40324)